Protein AF-A0A8H6J1P6-F1 (afdb_monomer)

Structure (mmCIF, N/CA/C/O backbone):
data_AF-A0A8H6J1P6-F1
#
_entry.id   AF-A0A8H6J1P6-F1
#
loop_
_atom_site.group_PDB
_atom_site.id
_atom_site.type_symbol
_atom_site.label_atom_id
_atom_site.label_alt_id
_atom_site.label_comp_id
_atom_site.label_asym_id
_atom_site.label_entity_id
_atom_site.label_seq_id
_atom_site.pdbx_PDB_ins_code
_atom_site.Cartn_x
_atom_site.Cartn_y
_atom_site.Cartn_z
_atom_site.occupancy
_atom_site.B_iso_or_equiv
_atom_site.auth_seq_id
_atom_site.auth_comp_id
_atom_site.auth_asym_id
_atom_site.auth_atom_id
_atom_site.pdbx_PDB_model_num
ATOM 1 N N . MET A 1 1 ? 12.139 -16.746 6.868 1.00 58.06 1 MET A N 1
ATOM 2 C CA . MET A 1 1 ? 11.359 -15.763 6.086 1.00 58.06 1 MET A CA 1
ATOM 3 C C . MET A 1 1 ? 10.362 -16.522 5.219 1.00 58.06 1 MET A C 1
ATOM 5 O O . MET A 1 1 ? 10.757 -17.524 4.635 1.00 58.06 1 MET A O 1
ATOM 9 N N . ARG A 1 2 ? 9.075 -16.146 5.215 1.00 70.06 2 ARG A N 1
ATOM 10 C CA . ARG A 1 2 ? 8.053 -16.833 4.398 1.00 70.06 2 ARG A CA 1
ATOM 11 C C . ARG A 1 2 ? 8.114 -16.324 2.947 1.00 70.06 2 ARG A C 1
ATOM 13 O O . ARG A 1 2 ? 8.438 -15.149 2.770 1.00 70.06 2 ARG A O 1
ATOM 20 N N . PRO A 1 3 ? 7.802 -17.154 1.935 1.00 73.69 3 PRO A N 1
ATOM 21 C CA . PRO A 1 3 ? 7.687 -16.695 0.549 1.00 73.69 3 PRO A CA 1
ATOM 22 C C . PRO A 1 3 ? 6.744 -15.486 0.440 1.00 73.69 3 PRO A C 1
ATOM 24 O O . PRO A 1 3 ? 5.682 -15.487 1.063 1.00 73.69 3 PRO A O 1
ATOM 27 N N . GLY A 1 4 ? 7.156 -14.449 -0.297 1.00 74.38 4 GLY A N 1
ATOM 28 C CA . GLY A 1 4 ? 6.400 -13.196 -0.458 1.00 74.38 4 GLY A CA 1
ATOM 29 C C . GLY A 1 4 ? 6.461 -12.221 0.729 1.00 74.38 4 GLY A C 1
ATOM 30 O O . GLY A 1 4 ? 5.838 -11.167 0.677 1.00 74.38 4 GLY A O 1
ATOM 31 N N . GLY A 1 5 ? 7.186 -12.543 1.805 1.00 73.12 5 GLY A N 1
ATOM 32 C CA . GLY A 1 5 ? 7.457 -11.592 2.887 1.00 73.12 5 GLY A CA 1
ATOM 33 C C . GLY A 1 5 ? 8.612 -10.648 2.550 1.00 73.12 5 GLY A C 1
ATOM 34 O O . GLY A 1 5 ? 9.453 -10.974 1.718 1.00 73.12 5 GLY A O 1
ATOM 35 N N . LEU A 1 6 ? 8.696 -9.507 3.238 1.00 76.62 6 LEU A N 1
ATOM 36 C CA . LEU A 1 6 ? 9.910 -8.684 3.274 1.00 76.62 6 LEU A CA 1
ATOM 37 C C . LEU A 1 6 ? 10.901 -9.271 4.285 1.00 76.62 6 LEU A C 1
ATOM 39 O O . LEU A 1 6 ? 10.496 -9.785 5.328 1.00 76.62 6 LEU A O 1
ATOM 43 N N . ALA A 1 7 ? 12.199 -9.245 3.971 1.00 70.19 7 ALA A N 1
ATOM 44 C CA . ALA A 1 7 ? 13.218 -9.812 4.848 1.00 70.19 7 ALA A CA 1
ATOM 45 C C . ALA A 1 7 ? 13.363 -8.948 6.099 1.00 70.19 7 ALA A C 1
ATOM 47 O O . ALA A 1 7 ? 13.623 -7.747 6.001 1.00 70.19 7 ALA A O 1
ATOM 48 N N . GLU A 1 8 ? 13.219 -9.560 7.273 1.00 60.09 8 GLU A N 1
ATOM 49 C CA . GLU A 1 8 ? 13.469 -8.891 8.546 1.00 60.09 8 GLU A CA 1
ATOM 50 C C . GLU A 1 8 ? 14.929 -8.402 8.569 1.00 60.09 8 GLU A C 1
ATOM 52 O O . GLU A 1 8 ? 15.861 -9.206 8.573 1.00 60.09 8 GLU A O 1
ATOM 57 N N . GLY A 1 9 ? 15.130 -7.078 8.540 1.00 60.38 9 GLY A N 1
ATOM 58 C CA . GLY A 1 9 ? 16.419 -6.460 8.867 1.00 60.38 9 GLY A CA 1
ATOM 59 C C . GLY A 1 9 ? 17.096 -5.554 7.833 1.00 60.38 9 GLY A C 1
ATOM 60 O O . GLY A 1 9 ? 18.201 -5.106 8.127 1.00 60.38 9 GLY A O 1
ATOM 61 N N . ARG A 1 10 ? 16.517 -5.241 6.659 1.00 61.06 10 ARG A N 1
ATOM 62 C CA . ARG A 1 10 ? 17.215 -4.383 5.661 1.00 61.06 10 ARG A CA 1
ATOM 63 C C . ARG A 1 10 ? 16.364 -3.411 4.836 1.00 61.06 10 ARG A C 1
ATOM 65 O O . ARG A 1 10 ? 16.846 -2.917 3.824 1.00 61.06 10 ARG A O 1
ATOM 72 N N . ILE A 1 11 ? 15.129 -3.102 5.235 1.00 72.69 11 ILE A N 1
ATOM 73 C CA . ILE A 1 11 ? 14.291 -2.170 4.461 1.00 72.69 11 ILE A CA 1
ATOM 74 C C . ILE A 1 11 ? 13.691 -1.124 5.397 1.00 72.69 11 ILE A C 1
ATOM 76 O O . ILE A 1 11 ? 12.892 -1.438 6.279 1.00 72.69 11 ILE A O 1
ATOM 80 N N . TRP A 1 12 ? 14.100 0.133 5.214 1.00 82.00 12 TRP A N 1
ATOM 81 C CA . TRP A 1 12 ? 13.441 1.266 5.852 1.00 82.00 12 TRP A CA 1
ATOM 82 C C . TRP A 1 12 ? 12.089 1.479 5.169 1.00 82.00 12 TRP A C 1
ATOM 84 O O . TRP A 1 12 ? 12.032 1.817 3.990 1.00 82.00 12 TRP A O 1
ATOM 94 N N . LEU A 1 13 ? 10.998 1.251 5.900 1.00 87.94 13 LEU A N 1
ATOM 95 C CA . LEU A 1 13 ? 9.645 1.484 5.400 1.00 87.94 13 LEU A CA 1
ATOM 96 C C . LEU A 1 13 ? 9.173 2.894 5.784 1.00 87.94 13 LEU A C 1
ATOM 98 O O . LEU A 1 13 ? 9.310 3.273 6.948 1.00 87.94 13 LEU A 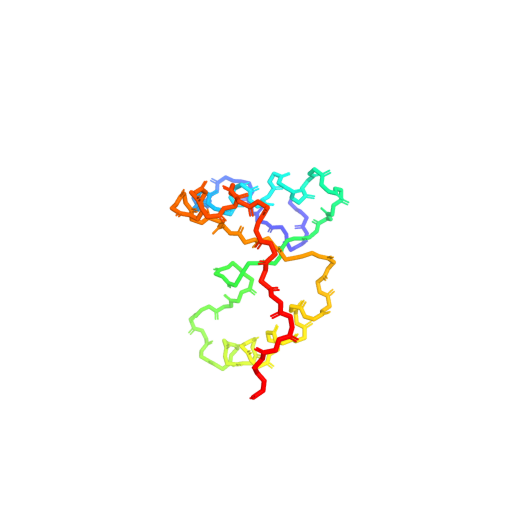O 1
ATOM 102 N N . PRO A 1 14 ? 8.576 3.669 4.867 1.00 90.44 14 PRO A N 1
ATOM 103 C CA . PRO A 1 14 ? 7.841 4.884 5.198 1.00 90.44 14 PRO A CA 1
ATOM 104 C C . PRO A 1 14 ? 6.815 4.674 6.318 1.00 90.44 14 PRO A C 1
ATOM 106 O O . PRO A 1 14 ? 6.243 3.591 6.466 1.00 90.44 14 PRO A O 1
ATOM 109 N N . LYS A 1 15 ? 6.533 5.735 7.087 1.00 90.94 15 LYS A N 1
ATOM 110 C CA . LYS A 1 15 ? 5.571 5.678 8.201 1.00 90.94 15 LYS A CA 1
ATOM 111 C C . LYS A 1 15 ? 4.202 5.152 7.757 1.00 90.94 15 LYS A C 1
ATOM 113 O O . LYS A 1 15 ? 3.686 4.250 8.393 1.00 90.94 15 LYS A O 1
ATOM 118 N N . THR A 1 16 ? 3.686 5.628 6.626 1.00 92.00 16 THR A N 1
ATOM 119 C CA . THR A 1 16 ? 2.393 5.198 6.075 1.00 92.00 16 THR A CA 1
ATOM 120 C C . THR A 1 16 ? 2.294 3.684 5.880 1.00 92.00 16 THR A C 1
ATOM 122 O O . THR A 1 16 ? 1.258 3.099 6.172 1.00 92.00 16 THR A O 1
ATOM 125 N N . ILE A 1 17 ? 3.374 3.031 5.433 1.00 92.62 17 ILE A N 1
ATOM 126 C CA . ILE A 1 17 ? 3.390 1.576 5.223 1.00 92.62 17 ILE A CA 1
ATOM 127 C C . ILE A 1 17 ? 3.447 0.841 6.565 1.00 92.62 17 ILE A C 1
ATOM 129 O O . ILE A 1 17 ? 2.779 -0.174 6.732 1.00 92.62 17 ILE A O 1
ATOM 133 N N . ARG A 1 18 ? 4.198 1.361 7.546 1.00 92.19 18 ARG A N 1
ATOM 134 C CA . ARG A 1 18 ? 4.202 0.800 8.909 1.00 92.19 18 ARG A CA 1
ATOM 135 C C . ARG A 1 18 ? 2.821 0.885 9.556 1.00 92.19 18 ARG A C 1
ATOM 137 O O . ARG A 1 18 ? 2.342 -0.119 10.070 1.00 92.19 18 ARG A O 1
ATOM 144 N N . ASP A 1 19 ? 2.169 2.038 9.452 1.00 93.31 19 ASP A N 1
ATOM 145 C CA . ASP A 1 19 ? 0.821 2.245 9.982 1.00 93.31 19 ASP A CA 1
ATOM 146 C C . ASP A 1 19 ? -0.179 1.300 9.274 1.00 93.31 19 ASP A C 1
ATOM 148 O O . ASP A 1 19 ? -0.993 0.642 9.920 1.00 93.31 19 ASP A O 1
ATOM 152 N N . ALA A 1 20 ? -0.068 1.133 7.949 1.00 94.31 20 ALA A N 1
ATOM 153 C CA . ALA A 1 20 ? -0.890 0.185 7.194 1.00 94.31 20 ALA A CA 1
ATOM 154 C C . ALA A 1 20 ? -0.644 -1.284 7.596 1.00 94.31 20 ALA A C 1
ATOM 156 O O . ALA A 1 20 ? -1.595 -2.068 7.651 1.00 94.31 20 ALA A O 1
ATOM 157 N N . LEU A 1 21 ? 0.597 -1.670 7.915 1.00 92.88 21 LEU A N 1
ATOM 158 C CA . LEU A 1 21 ? 0.921 -3.003 8.441 1.00 92.88 21 LEU A CA 1
ATOM 159 C C . LEU A 1 21 ? 0.250 -3.248 9.796 1.00 92.88 21 LEU A C 1
ATOM 161 O O . LEU A 1 21 ? -0.300 -4.328 10.013 1.00 92.88 21 LEU A O 1
ATOM 165 N N . GLU A 1 22 ? 0.269 -2.265 10.698 1.00 94.19 22 GLU A N 1
ATOM 166 C CA . GLU A 1 22 ? -0.415 -2.361 11.993 1.00 94.19 22 GLU A CA 1
ATOM 167 C C . GLU A 1 22 ? -1.929 -2.520 11.820 1.00 94.19 22 GLU A C 1
ATOM 169 O O . GLU A 1 22 ? -2.517 -3.432 12.408 1.00 94.19 22 GLU A O 1
ATOM 174 N N . VAL A 1 23 ? -2.545 -1.718 10.946 1.00 95.06 23 VAL A N 1
ATOM 175 C CA . VAL A 1 23 ? -3.975 -1.835 10.611 1.00 95.06 23 VAL A CA 1
ATOM 176 C C . VAL A 1 23 ? -4.291 -3.213 10.026 1.00 95.06 23 VAL A C 1
ATOM 178 O O . VAL A 1 23 ? -5.222 -3.875 10.478 1.00 95.06 23 VAL A O 1
ATOM 181 N N . THR A 1 24 ? -3.488 -3.690 9.074 1.00 95.31 24 THR A N 1
ATOM 182 C CA . THR A 1 24 ? -3.670 -5.007 8.437 1.00 95.31 24 THR A CA 1
ATOM 183 C C . THR A 1 24 ? -3.621 -6.136 9.470 1.00 95.31 24 THR A C 1
ATOM 185 O O . THR A 1 24 ? -4.471 -7.030 9.459 1.00 95.31 24 THR A O 1
ATOM 188 N N . ARG A 1 25 ? -2.668 -6.070 10.413 1.00 93.75 25 ARG A N 1
ATOM 189 C CA . ARG A 1 25 ? -2.556 -7.030 11.523 1.00 93.75 25 ARG A CA 1
ATOM 190 C C . ARG A 1 25 ? -3.756 -6.954 12.464 1.00 93.75 25 ARG A C 1
ATOM 192 O O . ARG A 1 25 ? -4.252 -7.999 12.874 1.00 93.75 25 ARG A O 1
ATOM 199 N N . GLY A 1 26 ? -4.235 -5.750 12.777 1.00 96.12 26 GLY A N 1
ATOM 200 C CA . GLY A 1 26 ? -5.429 -5.538 13.601 1.00 96.12 26 GLY A CA 1
ATOM 201 C C . GLY A 1 26 ? -6.710 -6.086 12.966 1.00 96.12 26 GLY A C 1
ATOM 202 O O . GLY A 1 26 ? -7.571 -6.603 13.672 1.00 96.12 26 GLY A O 1
ATOM 203 N N . LEU A 1 27 ? -6.805 -6.052 11.635 1.00 95.25 27 LEU A N 1
ATOM 204 C CA . LEU A 1 27 ? -7.913 -6.629 10.863 1.00 95.25 27 LEU A CA 1
ATOM 205 C C . LEU A 1 27 ? -7.793 -8.149 10.650 1.00 95.25 27 LEU A C 1
ATOM 207 O O . LEU A 1 27 ? -8.652 -8.743 10.004 1.00 95.25 27 LEU A O 1
ATOM 211 N N . ASN A 1 28 ? -6.741 -8.788 11.176 1.00 95.12 28 ASN A N 1
ATOM 212 C CA . ASN A 1 28 ? -6.437 -10.208 10.977 1.00 95.12 28 ASN A CA 1
ATOM 213 C C . ASN A 1 28 ? -6.332 -10.616 9.489 1.00 95.12 28 ASN A C 1
ATOM 215 O O . ASN A 1 28 ? -6.616 -11.756 9.112 1.00 95.12 28 ASN A O 1
ATOM 219 N N . VAL A 1 29 ? -5.902 -9.685 8.633 1.00 94.06 29 VAL A N 1
ATOM 220 C CA . VAL A 1 29 ? -5.621 -9.940 7.217 1.00 94.06 29 VAL A CA 1
ATOM 221 C C . VAL A 1 29 ? -4.149 -10.320 7.071 1.00 94.06 29 VAL A C 1
ATOM 223 O O . VAL A 1 29 ? -3.268 -9.748 7.709 1.00 94.06 29 VAL A O 1
ATOM 226 N N . ARG A 1 30 ? -3.856 -11.329 6.244 1.00 91.00 30 ARG A N 1
ATOM 227 C CA . ARG A 1 30 ? -2.488 -11.854 6.100 1.00 91.00 30 ARG A CA 1
ATOM 228 C C . ARG A 1 30 ? -1.613 -11.033 5.151 1.00 91.00 30 ARG A C 1
ATOM 230 O O . ARG A 1 30 ? -0.399 -11.007 5.341 1.00 91.00 30 ARG A O 1
ATOM 237 N N . TYR A 1 31 ? -2.204 -10.430 4.125 1.00 91.81 31 TYR A N 1
ATOM 238 C CA . TYR A 1 31 ? -1.476 -9.812 3.020 1.00 91.81 31 TYR A CA 1
ATOM 239 C C . TYR A 1 31 ? -1.840 -8.336 2.894 1.00 91.81 31 TYR A C 1
ATOM 241 O O . TYR A 1 31 ? -3.010 -7.974 2.978 1.00 91.81 31 TYR A O 1
ATOM 249 N N . LEU A 1 32 ? -0.823 -7.508 2.675 1.00 93.00 32 LEU A N 1
ATOM 250 C CA . LEU A 1 32 ? -0.953 -6.097 2.341 1.00 93.00 32 LEU A CA 1
ATOM 251 C C . LEU A 1 32 ? -0.249 -5.886 1.006 1.00 93.00 32 LEU A C 1
ATOM 253 O O . LEU A 1 32 ? 0.924 -6.235 0.873 1.00 93.00 32 LEU A O 1
ATOM 257 N N . TRP A 1 33 ? -0.962 -5.321 0.040 1.00 93.44 33 TRP A N 1
ATOM 258 C CA . TRP A 1 33 ? -0.379 -4.896 -1.224 1.00 93.44 33 TRP A CA 1
ATOM 259 C C . TRP A 1 33 ? 0.003 -3.417 -1.135 1.00 93.44 33 TRP A C 1
ATOM 261 O O . TRP A 1 33 ? -0.797 -2.596 -0.683 1.00 93.44 33 TRP A O 1
ATOM 271 N N . VAL A 1 34 ? 1.227 -3.085 -1.544 1.00 91.81 34 VAL A N 1
ATOM 272 C CA . VAL A 1 34 ? 1.718 -1.706 -1.662 1.00 91.81 34 VAL A CA 1
ATOM 273 C C . VAL A 1 34 ? 2.501 -1.609 -2.963 1.00 91.81 34 VAL A C 1
ATOM 275 O O . VAL A 1 34 ? 3.501 -2.305 -3.118 1.00 91.81 34 VAL A O 1
ATOM 278 N N . ASP A 1 35 ? 2.070 -0.746 -3.876 1.00 89.69 35 ASP A N 1
ATOM 279 C CA . ASP A 1 35 ? 2.654 -0.553 -5.210 1.00 89.69 35 ASP A CA 1
ATOM 280 C C . ASP A 1 35 ? 4.189 -0.444 -5.209 1.00 89.69 35 ASP A C 1
ATOM 282 O O . ASP A 1 35 ? 4.861 -1.178 -5.931 1.00 89.69 35 ASP A O 1
ATOM 286 N N . ILE A 1 36 ? 4.760 0.386 -4.335 1.00 88.38 36 ILE A N 1
ATOM 287 C CA . ILE A 1 36 ? 6.210 0.621 -4.253 1.00 88.38 36 ILE A CA 1
ATOM 288 C C . ILE A 1 36 ? 7.012 -0.612 -3.803 1.00 88.38 36 ILE A C 1
ATOM 290 O O . ILE A 1 36 ? 8.233 -0.637 -3.930 1.00 88.38 36 ILE A O 1
ATOM 294 N N . VAL A 1 37 ? 6.342 -1.623 -3.245 1.00 87.38 37 VAL A N 1
ATOM 295 C CA . VAL A 1 37 ? 6.965 -2.848 -2.724 1.00 87.38 37 VAL A CA 1
ATOM 296 C C . VAL A 1 37 ? 6.619 -4.069 -3.575 1.00 87.38 37 VAL A C 1
ATOM 298 O O . VAL A 1 37 ? 7.437 -4.975 -3.710 1.00 87.38 37 VAL A O 1
ATOM 301 N N . CYS A 1 38 ? 5.403 -4.123 -4.112 1.00 87.31 38 CYS A N 1
ATOM 302 C 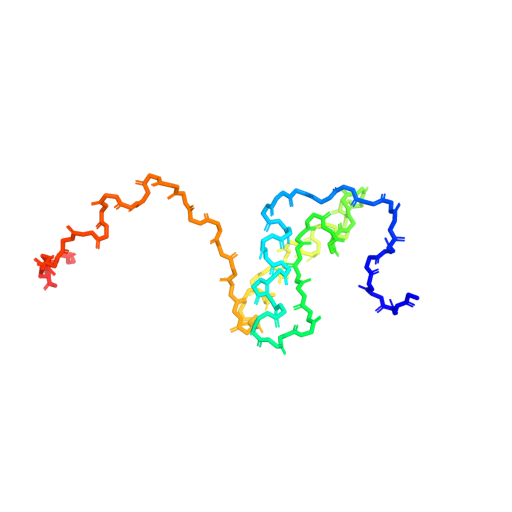CA . CYS A 1 38 ? 4.867 -5.286 -4.811 1.00 87.31 38 CYS A CA 1
ATOM 303 C C . CYS A 1 38 ? 5.098 -5.248 -6.327 1.00 87.31 38 CYS A C 1
ATOM 305 O O . CYS A 1 38 ? 4.921 -6.280 -6.966 1.00 87.31 38 CYS A O 1
ATOM 307 N N . VAL A 1 39 ? 5.482 -4.098 -6.889 1.00 88.19 39 VAL A N 1
ATOM 308 C CA . VAL A 1 39 ? 5.738 -3.915 -8.326 1.00 88.19 39 VAL A CA 1
ATOM 309 C C . VAL A 1 39 ? 7.224 -3.660 -8.565 1.00 88.19 39 VAL A C 1
ATOM 311 O O . VAL A 1 39 ? 7.828 -2.834 -7.869 1.00 88.19 39 VAL A O 1
ATOM 314 N N . VAL A 1 40 ? 7.810 -4.332 -9.562 1.00 88.81 40 VAL A N 1
ATOM 315 C CA . VAL A 1 40 ? 9.192 -4.080 -9.984 1.00 88.81 40 VAL A CA 1
ATOM 316 C C . VAL A 1 40 ? 9.236 -2.738 -10.712 1.00 88.81 40 VAL A C 1
ATOM 318 O O . VAL A 1 40 ? 8.671 -2.573 -11.785 1.00 88.81 40 VAL A O 1
ATOM 321 N N . GLN A 1 41 ? 9.887 -1.744 -10.106 1.00 85.25 41 GLN A N 1
ATOM 322 C CA . GLN A 1 41 ? 9.887 -0.379 -10.649 1.00 85.25 41 GLN A CA 1
ATOM 323 C C . GLN A 1 41 ? 10.855 -0.196 -11.825 1.00 85.25 41 GLN A C 1
ATOM 325 O O . GLN A 1 41 ? 10.625 0.668 -12.667 1.00 85.25 41 GLN A O 1
ATOM 330 N N . ASP A 1 42 ? 11.915 -1.007 -11.879 1.00 92.00 42 ASP A N 1
ATOM 331 C CA . ASP A 1 42 ? 12.991 -0.894 -12.872 1.00 92.00 42 ASP A CA 1
ATOM 332 C C . ASP A 1 42 ? 12.645 -1.552 -14.221 1.00 92.00 42 ASP A C 1
ATOM 334 O O . ASP A 1 42 ? 13.377 -1.385 -15.196 1.00 92.00 42 ASP A O 1
ATOM 338 N N . ASP A 1 43 ? 11.531 -2.285 -14.292 1.00 93.44 43 ASP A N 1
ATOM 339 C CA . ASP A 1 43 ? 11.029 -2.917 -15.511 1.00 93.44 43 ASP A CA 1
ATOM 340 C C . ASP A 1 43 ? 9.762 -2.192 -15.983 1.00 93.44 43 ASP A C 1
ATOM 342 O O . ASP A 1 43 ? 8.694 -2.294 -15.378 1.00 93.44 43 ASP A O 1
ATOM 346 N N . GLU A 1 44 ? 9.870 -1.429 -17.075 1.00 93.38 44 GLU A N 1
ATOM 347 C CA . GLU A 1 44 ? 8.737 -0.669 -17.613 1.00 93.38 44 GLU A CA 1
ATOM 348 C C . GLU A 1 44 ? 7.592 -1.552 -18.121 1.00 93.38 44 GLU A C 1
ATOM 350 O O . GLU A 1 44 ? 6.434 -1.120 -18.075 1.00 93.38 44 GLU A O 1
ATOM 355 N N . ALA A 1 45 ? 7.892 -2.748 -18.633 1.00 92.69 45 ALA A N 1
ATOM 356 C CA . ALA A 1 45 ? 6.879 -3.648 -19.164 1.00 92.69 45 ALA A CA 1
ATOM 357 C C . ALA A 1 45 ? 6.072 -4.266 -18.016 1.00 92.69 45 ALA A C 1
ATOM 359 O O . ALA A 1 45 ? 4.842 -4.158 -18.029 1.00 92.69 45 ALA A O 1
ATOM 360 N N . ASP A 1 46 ? 6.756 -4.796 -16.996 1.00 90.62 46 ASP A N 1
ATOM 361 C CA . ASP A 1 46 ? 6.114 -5.327 -15.783 1.00 90.62 46 ASP A CA 1
ATOM 362 C C . ASP A 1 46 ? 5.327 -4.229 -15.059 1.00 90.62 46 ASP A C 1
ATOM 364 O O . ASP A 1 46 ? 4.141 -4.382 -14.764 1.00 90.62 46 ASP A O 1
ATOM 368 N N . ARG A 1 47 ? 5.931 -3.050 -14.873 1.00 91.25 47 ARG A N 1
ATOM 369 C CA . ARG A 1 47 ? 5.255 -1.910 -14.245 1.00 91.25 47 ARG A CA 1
ATOM 370 C C . ARG A 1 47 ? 3.975 -1.526 -14.984 1.00 91.25 47 ARG A C 1
ATOM 372 O O . ARG A 1 47 ? 2.964 -1.246 -14.340 1.00 91.25 47 ARG A O 1
ATOM 379 N N . ARG A 1 48 ? 3.994 -1.491 -16.320 1.00 92.88 48 ARG A N 1
ATOM 380 C CA . ARG A 1 48 ? 2.801 -1.166 -17.115 1.00 92.88 48 ARG A CA 1
ATOM 381 C C . ARG A 1 48 ? 1.719 -2.229 -16.952 1.00 92.88 48 ARG A C 1
ATOM 383 O O . ARG A 1 48 ? 0.558 -1.862 -16.792 1.00 92.88 48 ARG A O 1
ATOM 390 N N . GLU A 1 49 ? 2.088 -3.506 -16.960 1.00 92.31 49 GLU A N 1
ATOM 391 C CA . GLU A 1 49 ? 1.150 -4.606 -16.732 1.00 92.31 49 GLU A CA 1
ATOM 392 C C . GLU A 1 49 ? 0.500 -4.512 -15.345 1.00 92.31 49 GLU A C 1
ATOM 394 O O . GLU A 1 49 ? -0.726 -4.555 -15.240 1.00 92.31 49 GLU A O 1
ATOM 399 N N . GLN A 1 50 ? 1.292 -4.276 -14.296 1.00 91.44 50 GLN A N 1
ATOM 400 C CA . GLN A 1 50 ? 0.786 -4.102 -12.932 1.00 91.44 50 GLN A CA 1
ATOM 401 C C . GLN A 1 50 ? -0.152 -2.891 -12.816 1.00 91.44 50 GLN A C 1
ATOM 403 O O . GLN A 1 50 ? -1.196 -2.978 -12.171 1.00 91.44 50 GLN A O 1
ATOM 408 N N . ILE A 1 51 ? 0.170 -1.775 -13.484 1.00 90.75 51 ILE A N 1
ATOM 409 C CA . ILE A 1 51 ? -0.705 -0.592 -13.538 1.00 90.75 51 ILE A CA 1
ATOM 410 C C . ILE A 1 51 ? -2.040 -0.928 -14.213 1.00 90.75 51 ILE A C 1
ATOM 412 O O . ILE A 1 51 ? -3.095 -0.524 -13.722 1.00 90.75 51 ILE A O 1
ATOM 416 N N . CYS A 1 52 ? -2.015 -1.692 -15.307 1.00 93.81 52 CYS A N 1
ATOM 417 C CA . CYS A 1 52 ? -3.228 -2.135 -15.996 1.00 93.81 52 CYS A CA 1
ATOM 418 C C . CYS A 1 52 ? -4.112 -3.061 -15.146 1.00 93.81 52 CYS A C 1
ATOM 420 O O . CYS A 1 52 ? -5.282 -3.202 -15.477 1.00 93.81 52 CYS A 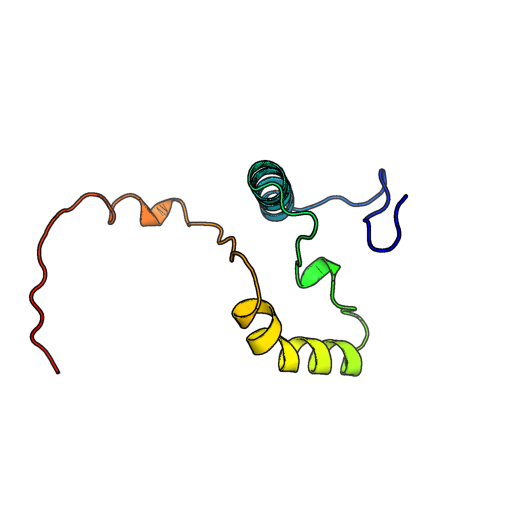O 1
ATOM 422 N N . GLN A 1 53 ? -3.582 -3.667 -14.079 1.00 93.25 53 GLN A N 1
ATOM 423 C CA . GLN A 1 53 ? -4.328 -4.525 -13.151 1.00 93.25 53 GLN A CA 1
ATOM 424 C C . GLN A 1 53 ? -4.770 -3.804 -11.866 1.00 93.25 53 GLN A C 1
ATOM 426 O O . GLN A 1 53 ? -5.388 -4.423 -10.996 1.00 93.25 53 GLN A O 1
ATOM 431 N N . MET A 1 54 ? -4.458 -2.512 -11.695 1.00 91.25 54 MET A N 1
ATOM 432 C CA . MET A 1 54 ? -4.768 -1.786 -10.454 1.00 91.25 54 MET A CA 1
ATOM 433 C C . MET A 1 54 ? -6.269 -1.731 -10.158 1.00 91.25 54 MET A C 1
ATOM 435 O O . MET A 1 54 ? -6.660 -1.810 -8.994 1.00 91.25 54 MET A O 1
ATOM 439 N N . ASP A 1 55 ? -7.110 -1.633 -11.186 1.00 92.44 55 ASP A N 1
ATOM 440 C CA . ASP A 1 55 ? -8.568 -1.687 -11.056 1.00 92.44 55 ASP A CA 1
ATOM 441 C C . ASP A 1 55 ? -9.025 -2.998 -10.401 1.00 92.44 55 ASP A C 1
ATOM 443 O O . ASP A 1 55 ? -9.815 -2.984 -9.455 1.00 92.44 55 ASP A O 1
ATOM 447 N N . MET A 1 56 ? -8.455 -4.120 -10.833 1.00 94.25 56 MET A N 1
ATOM 448 C CA . MET A 1 56 ? -8.736 -5.447 -10.301 1.00 94.25 56 MET A CA 1
ATOM 449 C C . MET A 1 56 ? -8.168 -5.626 -8.894 1.00 94.25 56 MET A C 1
ATOM 451 O O . MET A 1 56 ? -8.829 -6.239 -8.055 1.00 94.25 56 MET A O 1
ATOM 455 N N . ILE A 1 57 ? -6.982 -5.081 -8.610 1.00 92.56 57 ILE A N 1
ATOM 456 C CA . ILE A 1 57 ? -6.361 -5.141 -7.279 1.00 92.56 57 ILE A CA 1
ATOM 457 C C . ILE A 1 57 ? -7.215 -4.381 -6.261 1.00 92.56 57 ILE A C 1
ATOM 459 O O . ILE A 1 57 ? -7.556 -4.938 -5.217 1.00 92.56 57 ILE A O 1
ATOM 463 N N . TYR A 1 58 ? -7.609 -3.140 -6.563 1.00 91.31 58 TYR A N 1
ATOM 464 C CA . TYR A 1 58 ? -8.476 -2.365 -5.672 1.00 91.31 58 TYR A CA 1
ATOM 465 C C . TYR A 1 58 ? -9.896 -2.934 -5.603 1.00 91.31 58 TYR A C 1
ATOM 467 O O . TYR A 1 58 ? -10.480 -2.961 -4.522 1.00 91.31 58 TYR A O 1
ATOM 475 N N . GLY A 1 59 ? -10.441 -3.416 -6.723 1.00 93.94 59 GLY A N 1
ATOM 476 C CA . GLY A 1 59 ? -11.789 -3.981 -6.793 1.00 93.94 59 GLY A CA 1
ATOM 477 C C . GLY A 1 59 ? -11.957 -5.289 -6.015 1.00 93.94 59 GLY A C 1
ATOM 478 O O . GLY A 1 59 ? -13.040 -5.550 -5.496 1.00 93.94 59 GLY A O 1
ATOM 479 N N . HIS A 1 60 ? -10.893 -6.087 -5.886 1.00 94.12 60 HIS A N 1
ATOM 480 C CA . HIS A 1 60 ? -10.909 -7.349 -5.135 1.00 94.12 60 HIS A CA 1
ATOM 481 C C . HIS A 1 60 ? -10.259 -7.259 -3.748 1.00 94.12 60 HIS A C 1
ATOM 483 O O . HIS A 1 60 ? -10.180 -8.267 -3.039 1.00 94.12 60 HIS A O 1
ATOM 489 N N . ALA A 1 61 ? -9.791 -6.080 -3.333 1.00 94.81 61 ALA A N 1
ATOM 490 C CA . ALA A 1 61 ? -9.259 -5.891 -1.993 1.00 94.81 61 ALA A CA 1
ATOM 491 C C . ALA A 1 61 ? -10.376 -6.031 -0.948 1.00 94.81 61 ALA A C 1
ATOM 493 O O . ALA A 1 61 ? -11.459 -5.469 -1.090 1.00 94.81 61 ALA A O 1
ATOM 494 N N . ALA A 1 62 ? -10.092 -6.737 0.151 1.00 94.50 62 ALA A N 1
ATOM 495 C CA . ALA A 1 62 ? -11.027 -6.811 1.275 1.00 94.50 62 ALA A CA 1
ATOM 496 C C . ALA A 1 62 ? -11.279 -5.423 1.891 1.00 94.50 62 ALA A C 1
ATOM 498 O O . ALA A 1 62 ? -12.389 -5.124 2.323 1.00 94.50 62 ALA A O 1
ATOM 499 N N . VAL A 1 63 ? -10.237 -4.586 1.934 1.00 94.12 63 VAL A N 1
ATOM 500 C CA . VAL A 1 63 ? -10.273 -3.194 2.393 1.00 94.12 63 VAL A CA 1
ATOM 501 C C . VAL A 1 63 ? -9.192 -2.379 1.681 1.00 94.12 63 VAL A C 1
ATOM 503 O O . VAL A 1 63 ? -8.124 -2.905 1.365 1.00 94.12 63 VAL A O 1
ATOM 506 N N . THR A 1 64 ? -9.432 -1.078 1.521 1.00 94.12 64 THR A N 1
ATOM 507 C CA . THR A 1 64 ? -8.437 -0.111 1.033 1.00 94.12 64 THR A CA 1
ATOM 508 C C . THR A 1 64 ? -8.069 0.845 2.162 1.00 94.12 64 THR A C 1
ATOM 510 O O . THR A 1 64 ? -8.926 1.551 2.692 1.00 94.12 64 THR A O 1
ATOM 513 N N . 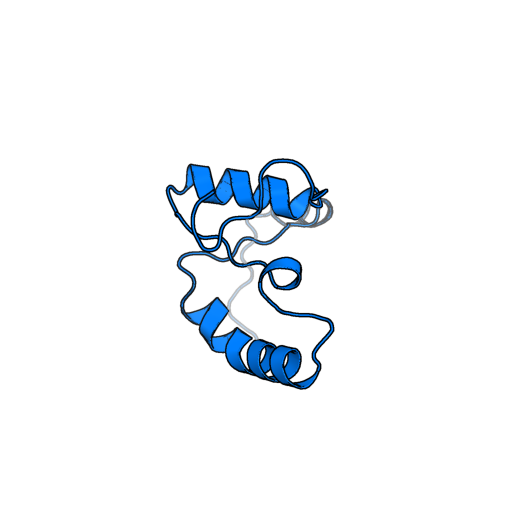ILE A 1 65 ? -6.789 0.876 2.540 1.00 93.19 65 ILE A N 1
ATOM 514 C CA . ILE A 1 65 ? -6.275 1.774 3.582 1.00 93.19 65 ILE A CA 1
ATOM 515 C C . ILE A 1 65 ? -5.829 3.077 2.919 1.00 93.19 65 ILE A C 1
ATOM 517 O O . ILE A 1 65 ? -4.979 3.066 2.032 1.00 93.19 65 ILE A O 1
ATOM 521 N N . VAL A 1 66 ? -6.374 4.206 3.373 1.00 90.88 66 VAL A N 1
ATOM 522 C CA . VAL A 1 66 ? -6.025 5.535 2.858 1.00 90.88 66 VAL A CA 1
ATOM 523 C C . VAL A 1 66 ? -5.498 6.398 3.997 1.00 90.88 66 VAL A C 1
ATOM 525 O O . VAL A 1 66 ? -6.135 6.525 5.043 1.00 90.88 66 VAL A O 1
ATOM 528 N N . ALA A 1 67 ? -4.337 7.022 3.793 1.00 88.94 67 ALA A N 1
ATOM 529 C CA . ALA A 1 67 ? -3.802 8.002 4.728 1.00 88.94 67 ALA A CA 1
ATOM 530 C C . ALA A 1 67 ? -4.642 9.285 4.664 1.00 88.94 67 ALA A C 1
ATOM 532 O O . ALA A 1 67 ? -4.505 10.096 3.747 1.00 88.94 67 ALA A O 1
ATOM 533 N N . ALA A 1 68 ? -5.528 9.473 5.639 1.00 85.94 68 ALA A N 1
ATOM 534 C CA . ALA A 1 68 ? -6.301 10.699 5.742 1.00 85.94 68 ALA A CA 1
ATOM 535 C C . ALA A 1 68 ? -5.380 11.882 6.082 1.00 85.94 68 ALA A C 1
ATOM 537 O O . ALA A 1 68 ? -4.578 11.832 7.017 1.00 85.94 68 ALA A O 1
ATOM 538 N N . SER A 1 69 ? -5.508 12.974 5.330 1.00 77.88 69 SER A N 1
ATOM 539 C CA . SER A 1 69 ? -4.812 14.219 5.648 1.00 77.88 69 SER A CA 1
ATOM 540 C C . SER A 1 69 ? -5.346 14.814 6.952 1.00 77.88 69 SER A C 1
ATOM 542 O O . SER A 1 69 ? -6.559 14.901 7.158 1.00 77.88 69 SER A O 1
ATOM 544 N N . LYS A 1 70 ? -4.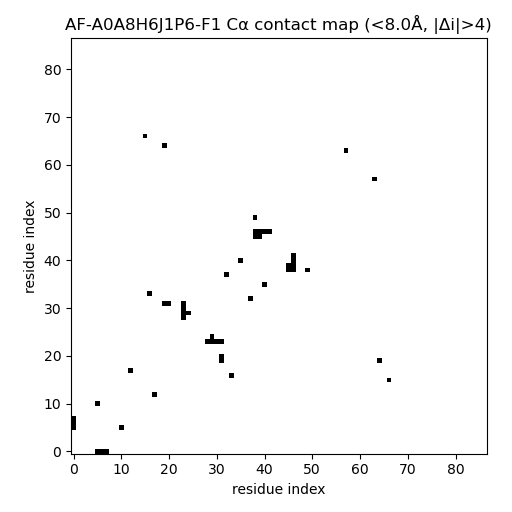442 15.312 7.806 1.00 64.06 70 LYS A N 1
ATOM 545 C CA . LYS A 1 70 ? -4.773 16.006 9.065 1.00 64.06 70 LYS A CA 1
ATOM 546 C C . LYS A 1 70 ? -5.769 17.161 8.858 1.00 64.06 70 LYS A C 1
ATOM 548 O O . LYS A 1 70 ? -6.559 17.461 9.747 1.00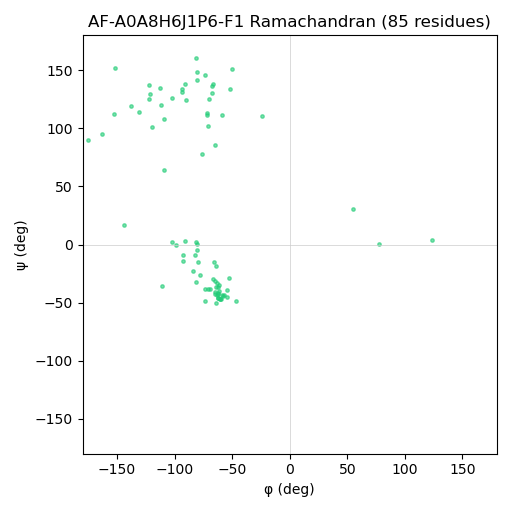 64.06 70 LYS A O 1
ATOM 553 N N . TYR A 1 71 ? -5.760 17.784 7.678 1.00 63.81 71 TYR A N 1
ATOM 554 C CA . TYR A 1 71 ? -6.615 18.925 7.338 1.00 63.81 71 TYR A CA 1
ATOM 555 C C . TYR A 1 71 ? -8.046 18.554 6.927 1.00 63.81 71 TYR A C 1
ATOM 557 O O . TYR A 1 71 ? -8.855 19.451 6.714 1.00 63.81 71 TYR A O 1
ATOM 565 N N . LEU A 1 72 ? -8.387 17.266 6.821 1.00 56.59 72 LEU A N 1
ATOM 566 C CA . LEU A 1 72 ? -9.763 16.835 6.537 1.00 56.59 72 LEU A CA 1
ATOM 567 C C . LEU A 1 72 ? -10.654 16.856 7.793 1.00 56.59 72 LEU A C 1
ATOM 569 O O . LEU A 1 72 ? -11.879 16.854 7.685 1.00 56.59 72 LEU A O 1
ATOM 573 N N . MET A 1 73 ? -10.054 16.935 8.986 1.00 53.25 73 MET A N 1
ATOM 574 C CA . MET A 1 73 ? -10.763 16.855 10.270 1.00 53.25 73 MET A CA 1
ATOM 575 C C . MET A 1 73 ? -11.452 18.136 10.796 1.00 53.25 73 MET A C 1
ATOM 577 O O . MET A 1 73 ? -12.063 18.043 11.854 1.00 53.25 73 MET A O 1
ATOM 581 N N . PRO A 1 74 ? -11.470 19.298 10.112 1.00 50.34 74 PRO A N 1
ATOM 582 C CA . PRO A 1 74 ? -12.458 20.341 10.411 1.00 50.34 74 PRO A CA 1
ATOM 583 C C . PRO A 1 74 ? -13.802 20.121 9.698 1.00 50.34 74 PRO A C 1
ATOM 585 O O . PRO A 1 74 ? -14.813 20.650 10.142 1.00 50.34 74 PRO A O 1
ATOM 588 N N . LYS A 1 75 ? -13.841 19.361 8.589 1.00 50.88 75 LYS A N 1
ATOM 589 C CA . LYS A 1 75 ? -15.057 19.208 7.761 1.00 50.88 75 LYS A CA 1
ATOM 590 C C . LYS A 1 75 ? -15.935 18.008 8.122 1.00 50.88 75 LYS A C 1
ATOM 592 O O . LYS A 1 75 ? -17.049 17.920 7.625 1.00 50.88 75 LYS A O 1
ATOM 597 N N . LEU A 1 76 ? -15.469 17.110 8.992 1.00 52.62 76 LEU A N 1
ATOM 598 C CA . LEU A 1 76 ? -16.268 15.969 9.461 1.00 52.62 76 LEU A CA 1
ATOM 599 C C . LEU A 1 76 ? -17.072 16.271 10.743 1.00 52.62 76 LEU A C 1
ATOM 601 O O . LEU A 1 76 ? -17.745 15.390 11.266 1.00 52.62 76 LEU A O 1
ATOM 605 N N . GLN A 1 77 ? -17.022 17.512 11.243 1.00 46.84 77 GLN A N 1
ATOM 606 C CA . GLN A 1 77 ? -17.848 18.000 12.352 1.00 46.84 77 GLN A CA 1
ATOM 607 C C . GLN A 1 77 ? -18.902 18.997 11.853 1.00 46.84 77 GLN A C 1
ATOM 609 O O . GLN A 1 77 ? -18.894 20.166 12.219 1.00 46.84 77 GLN A O 1
ATOM 614 N N . ALA A 1 78 ? -19.823 18.538 11.010 1.00 44.12 78 ALA A N 1
ATOM 615 C CA . ALA A 1 78 ? -21.114 19.199 10.841 1.00 44.12 78 ALA A CA 1
ATOM 616 C C . ALA A 1 78 ? -22.158 18.163 10.393 1.00 44.12 78 ALA A C 1
ATOM 618 O O . ALA A 1 78 ? -22.071 17.667 9.268 1.00 44.12 78 ALA A O 1
ATOM 619 N N . PRO A 1 79 ? -23.159 17.819 11.225 1.00 49.97 79 PRO A N 1
ATOM 620 C CA . PRO A 1 79 ? -24.367 17.177 10.742 1.00 49.97 79 PRO A CA 1
ATOM 621 C C . PRO A 1 79 ? -25.213 18.268 10.081 1.00 49.97 79 PRO A C 1
ATOM 623 O O . PRO A 1 79 ? -26.145 18.799 10.676 1.00 49.97 79 PRO A O 1
ATOM 626 N N . THR A 1 80 ? -24.859 18.664 8.864 1.00 44.97 80 THR A N 1
ATOM 627 C CA . THR A 1 80 ? -25.717 19.534 8.0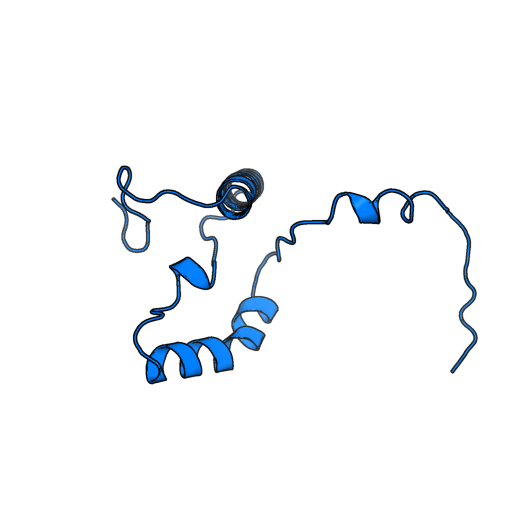60 1.00 44.97 80 THR A CA 1
ATOM 628 C C . THR A 1 80 ? -26.074 18.793 6.792 1.00 44.97 80 THR A C 1
ATOM 630 O O . THR A 1 80 ? -25.270 18.675 5.870 1.00 44.97 80 THR A O 1
ATOM 633 N N . LEU A 1 81 ? -27.297 18.262 6.819 1.00 46.34 81 LEU A N 1
ATOM 634 C CA . LEU A 1 81 ? -28.152 18.013 5.668 1.00 46.34 81 LEU A CA 1
ATOM 635 C C . LEU A 1 81 ? -27.783 18.945 4.507 1.00 46.34 81 LEU A C 1
ATOM 637 O O . LEU A 1 81 ? -28.051 20.142 4.571 1.00 46.34 81 LEU A O 1
ATOM 641 N N . TYR A 1 82 ? -27.212 18.385 3.446 1.00 47.34 82 TYR A N 1
ATOM 642 C CA . TYR A 1 82 ? -27.354 18.963 2.119 1.00 47.34 82 TYR A CA 1
ATOM 643 C C . TYR A 1 82 ? -28.392 18.121 1.370 1.00 47.34 82 TYR A C 1
ATOM 645 O O . TYR A 1 82 ? -28.280 16.890 1.366 1.00 47.34 82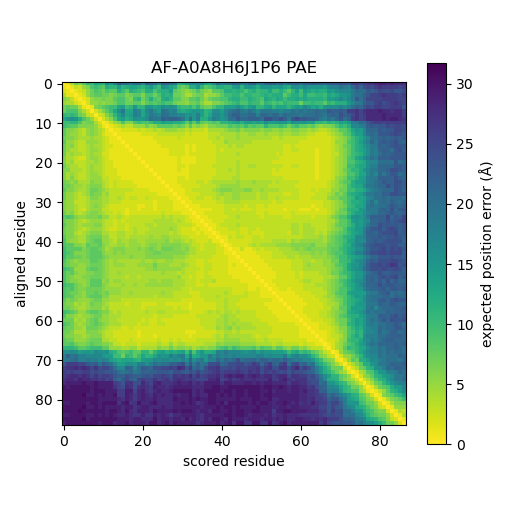 TYR A O 1
ATOM 653 N N . PRO A 1 83 ? -29.446 18.749 0.823 1.00 47.69 83 PRO A N 1
ATOM 654 C CA . PRO A 1 83 ? -30.542 18.046 0.183 1.00 47.69 83 PRO A CA 1
ATOM 655 C C . PRO A 1 83 ? -30.104 17.490 -1.173 1.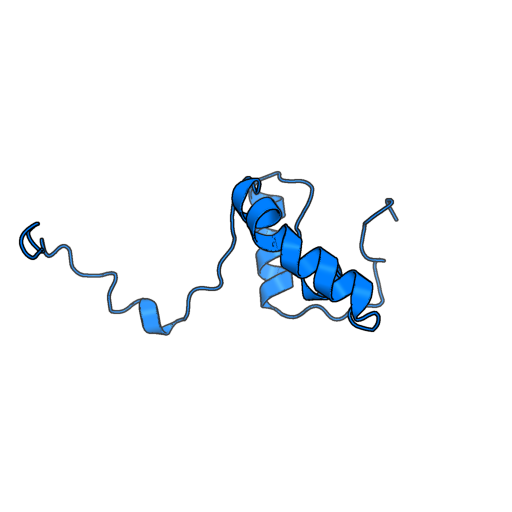00 47.69 83 PRO A C 1
ATOM 657 O O . PRO A 1 83 ? -29.318 18.097 -1.898 1.00 47.69 83 PRO A O 1
ATOM 660 N N . LEU A 1 84 ? -30.658 16.329 -1.517 1.00 46.66 84 LEU A N 1
ATOM 661 C CA . LEU A 1 84 ? -30.660 15.791 -2.872 1.00 46.66 84 LEU A CA 1
ATOM 662 C C . LEU A 1 84 ? -31.493 16.711 -3.777 1.00 46.66 84 LEU A C 1
ATOM 664 O O . LEU A 1 84 ? -32.681 16.475 -3.977 1.00 46.66 84 LEU A O 1
ATOM 668 N N . SER A 1 85 ? -30.880 17.760 -4.310 1.00 42.38 85 SER A N 1
ATOM 669 C CA . SER A 1 85 ? -31.353 18.445 -5.513 1.00 42.38 85 SER A CA 1
ATOM 670 C C . SER A 1 85 ? -30.231 19.305 -6.076 1.00 42.38 85 SER A C 1
ATOM 672 O O . SER A 1 85 ? -30.024 20.417 -5.606 1.00 42.38 85 SER A O 1
ATOM 674 N N . GLU A 1 86 ? -29.503 18.752 -7.040 1.00 40.12 86 GLU A N 1
ATOM 675 C CA . GLU A 1 86 ? -29.064 19.435 -8.263 1.00 40.12 86 GLU A CA 1
ATOM 676 C C . GLU A 1 86 ? -28.361 18.386 -9.136 1.00 40.12 86 GLU A C 1
ATOM 678 O O . GLU A 1 86 ? -27.180 18.075 -8.980 1.00 40.12 86 GLU A O 1
ATOM 683 N N . PHE A 1 87 ? -29.193 17.754 -9.969 1.00 44.22 87 PHE A N 1
ATOM 684 C CA . PHE A 1 87 ? -28.811 17.396 -11.330 1.00 44.22 87 PHE A CA 1
ATOM 685 C C . PHE A 1 87 ? -28.697 18.679 -12.154 1.00 44.22 87 PHE A C 1
ATOM 687 O O . PHE A 1 87 ? -29.506 19.598 -11.883 1.00 44.22 87 PHE A O 1
#

Mean predicted aligned error: 10.68 Å

pLDDT: mean 79.98, std 17.91, range [40.12, 96.12]

InterPro domains:
  IPR010730 Heterokaryon incompatibility [PF06985] (11-70)

Radius of gyration: 17.95 Å; Cα contacts (8 Å, |Δi|>4): 25; chains: 1; bounding box: 49×37×33 Å

Solvent-accessible surface area (backbone atoms only — not comparable to full-atom values): 6131 Å² total; per-residue (Å²): 133,61,92,94,58,80,68,93,87,81,74,91,72,57,67,71,58,53,53,49,50,53,52,36,54,74,70,72,46,93,78,82,89,46,68,90,77,76,44,61,82,90,38,69,68,59,36,50,53,54,60,75,41,44,66,58,55,62,71,68,43,95,72,85,89,75,89,75,61,83,81,55,67,73,73,78,76,64,98,65,88,75,77,98,77,82,131

Organism: NCBI:txid2175873

Secondary structure (DSSP, 8-state):
--TTPPPTTS----HHHHHHHHHHHHTT-S----HHHHS-TT-HHHHHHHHHTHHHHHHT-S-------GGGTTTTS------S---

Foldseek 3Di:
DDPPDDDPDDDDDPPLVVVVVVVCVVVVHDDDDDLVRNFDPVDPVRNVVVVVCVCVVCVPDPDDDDDDDPVCVVVVPDPDDDDPDDD

Sequence (87 aa):
MRPGGLAEGRIWLPKTIRDALEVTRGLNVRYLWVDIVCVVQDDEADRREQICQMDMIYGHAAVTIVAASKYLMPKLQAPTLYPLSEF